Protein AF-A0A660M827-F1 (afdb_monomer)

Nearest PDB structures (foldseek):
  5yqq-assembly1_A  TM=4.396E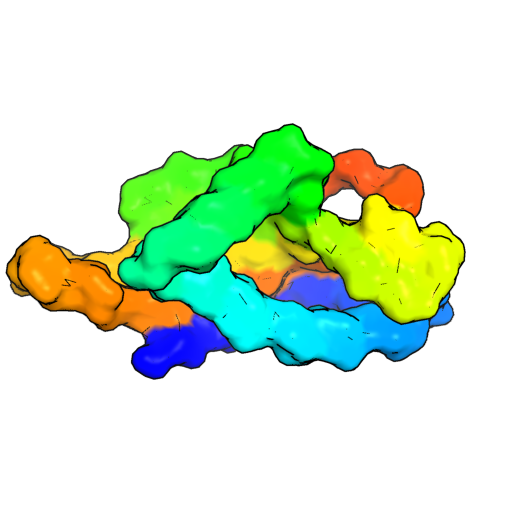-01  e=5.139E-01  Saccharomyces cerevisiae S288C
  5yqq-assembly1_B  TM=4.201E-01  e=5.139E-01  Saccharomyces cerevisiae S288C
  3f9v-assembly1_A  TM=2.363E-01  e=6.261E-01  Saccharolobus solfataricus

Radius of gyration: 15.29 Å; Cα contacts (8 Å, |Δi|>4): 207; chains: 1; bounding box: 41×27×41 Å

Mean predicted aligned error: 7.61 Å

Foldseek 3Di:
DEAEAEDPCAVVQQVVVCVVAVCSVVQVVVCVVVCCCQPVQVPDPVSPVVNVVCVVVVQKDFPDDDPFKTKMKGQGQGPPPVQGSFKIWIKMWGFDDDPPDDPVCSSVGHIYIYGQHMDGPPVPDDPDPVSVVVVVVVSVVD

pLDDT: mean 79.78, std 12.53, range [45.81, 93.62]

Sequence (142 aa):
MMIYKQATEFSSDLQTLAQRIPTLPADIERVKPRLVRIFAEPSEAAVADFRQQLFACGKAAIIQQTAQCTVVQLCLDTDTAAYRRAVWLVFAVVRALPRDTPPSRAARAASTIILIEVYATPDKAHGDERRIKRIMNKLEEA

Structure (mmCIF, N/CA/C/O backbone):
data_AF-A0A660M827-F1
#
_entry.id   AF-A0A660M827-F1
#
loop_
_atom_site.group_PDB
_atom_site.id
_atom_site.type_symbol
_atom_site.label_a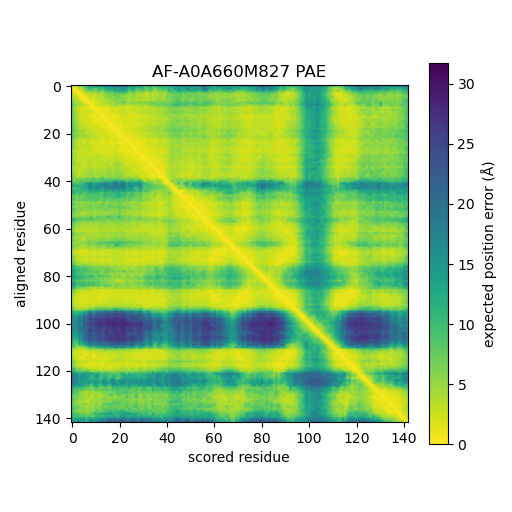tom_id
_atom_site.label_alt_id
_atom_site.label_comp_id
_atom_site.label_asym_id
_atom_site.label_entity_id
_atom_site.label_seq_id
_atom_site.pdbx_PDB_ins_code
_atom_site.Cartn_x
_atom_site.Cartn_y
_atom_site.Cartn_z
_atom_site.occupancy
_atom_site.B_iso_or_equiv
_atom_site.auth_seq_id
_atom_site.auth_comp_id
_atom_site.auth_asym_id
_atom_site.auth_atom_id
_atom_site.pdbx_PDB_model_num
ATOM 1 N N . MET A 1 1 ? -10.251 15.598 9.273 1.00 55.78 1 MET A N 1
ATOM 2 C CA . MET A 1 1 ? -8.921 15.996 8.764 1.00 55.78 1 MET A CA 1
ATOM 3 C C . MET A 1 1 ? -8.032 14.772 8.819 1.00 55.78 1 MET A C 1
ATOM 5 O O . MET A 1 1 ? -7.889 14.211 9.898 1.00 55.78 1 MET A O 1
ATOM 9 N N . MET A 1 2 ? -7.528 14.320 7.672 1.00 69.44 2 MET A N 1
ATOM 10 C CA . MET A 1 2 ? -6.649 13.153 7.600 1.00 69.44 2 MET A CA 1
ATOM 11 C C . MET A 1 2 ? -5.217 13.554 7.954 1.00 69.44 2 MET A C 1
ATOM 13 O O . MET A 1 2 ? -4.721 14.548 7.427 1.00 69.44 2 MET A O 1
ATOM 17 N N . ILE A 1 3 ? -4.545 12.775 8.800 1.00 77.12 3 ILE A N 1
ATOM 18 C CA . ILE A 1 3 ? -3.137 12.998 9.150 1.00 77.12 3 ILE A CA 1
ATOM 19 C C . ILE A 1 3 ? -2.288 11.919 8.475 1.00 77.12 3 ILE A C 1
ATOM 21 O O . ILE A 1 3 ? -2.559 10.728 8.632 1.00 77.12 3 ILE A O 1
ATOM 25 N N . TYR A 1 4 ? -1.253 12.338 7.744 1.00 81.50 4 TYR A N 1
ATOM 26 C CA . TYR A 1 4 ? -0.205 11.438 7.268 1.00 81.50 4 TYR A CA 1
ATOM 27 C C . TYR A 1 4 ? 0.981 11.494 8.213 1.00 81.50 4 TYR A C 1
ATOM 29 O O . TYR A 1 4 ? 1.501 12.570 8.506 1.00 81.50 4 TYR A O 1
ATOM 37 N N . LYS A 1 5 ? 1.431 10.326 8.651 1.00 86.31 5 LYS A N 1
ATOM 38 C CA . LYS A 1 5 ? 2.709 10.150 9.336 1.00 86.31 5 LYS A CA 1
ATOM 39 C C . LYS A 1 5 ? 3.583 9.213 8.514 1.00 86.31 5 LYS A C 1
ATOM 41 O O . LYS A 1 5 ? 3.086 8.441 7.695 1.00 86.31 5 LYS A O 1
ATOM 46 N N . GLN A 1 6 ? 4.884 9.284 8.734 1.00 86.81 6 GLN A N 1
ATOM 47 C CA . GLN A 1 6 ? 5.856 8.383 8.128 1.00 86.81 6 GLN A CA 1
ATOM 48 C C . GLN A 1 6 ? 6.634 7.715 9.257 1.00 86.81 6 GLN A C 1
ATOM 50 O O . GLN A 1 6 ? 6.983 8.373 10.239 1.00 86.81 6 GLN A O 1
ATOM 55 N N . ALA A 1 7 ? 6.859 6.409 9.148 1.00 85.75 7 ALA A N 1
ATOM 56 C CA . ALA A 1 7 ? 7.805 5.715 10.005 1.00 85.75 7 ALA A CA 1
ATOM 57 C C . ALA A 1 7 ? 9.210 6.279 9.764 1.00 85.75 7 ALA A C 1
ATOM 59 O O . ALA A 1 7 ? 9.524 6.706 8.654 1.00 85.75 7 ALA A O 1
ATOM 60 N N . THR A 1 8 ? 10.054 6.271 10.795 1.00 82.12 8 THR A N 1
ATOM 61 C CA . THR A 1 8 ? 11.401 6.859 10.748 1.00 82.12 8 THR A CA 1
ATOM 62 C C . THR A 1 8 ? 12.203 6.365 9.548 1.00 82.12 8 THR A C 1
ATOM 64 O O . THR A 1 8 ? 12.879 7.137 8.875 1.00 82.12 8 THR A O 1
ATOM 67 N N . GLU A 1 9 ? 12.102 5.075 9.259 1.00 85.00 9 GLU A N 1
ATOM 68 C CA . GLU A 1 9 ? 12.873 4.440 8.206 1.00 85.00 9 GLU A CA 1
ATOM 69 C C . GLU A 1 9 ? 12.237 4.556 6.806 1.00 85.00 9 GLU A C 1
ATOM 71 O O . GLU A 1 9 ? 12.924 4.331 5.813 1.00 85.00 9 GLU A O 1
ATOM 76 N N . PHE A 1 10 ? 10.966 4.969 6.700 1.00 89.56 10 PHE A N 1
ATOM 77 C CA . PHE A 1 10 ? 10.259 5.089 5.418 1.00 89.56 10 PHE A CA 1
ATOM 78 C C . PHE A 1 10 ? 10.968 6.049 4.454 1.00 89.56 10 PHE A C 1
ATOM 80 O O . PHE A 1 10 ? 11.101 5.763 3.266 1.00 89.56 10 PHE A O 1
ATOM 87 N N . SER A 1 11 ? 11.453 7.181 4.969 1.00 88.31 11 SER A N 1
ATOM 88 C CA . SER A 1 11 ? 12.176 8.169 4.163 1.00 88.31 11 SER A CA 1
ATOM 89 C C . SER A 1 11 ? 13.477 7.606 3.596 1.00 88.31 11 SER A C 1
ATOM 91 O O . SER A 1 11 ? 13.829 7.920 2.462 1.00 88.31 11 SER A O 1
ATOM 93 N N . SER A 1 12 ? 14.166 6.750 4.360 1.00 88.81 12 SER A N 1
ATOM 94 C CA . SER A 1 12 ? 15.383 6.077 3.899 1.00 88.81 12 SER A CA 1
ATOM 95 C C . SER A 1 12 ? 15.062 5.089 2.782 1.00 88.81 12 SER A C 1
ATOM 97 O O . SER A 1 12 ? 15.724 5.112 1.747 1.00 88.81 12 SER A O 1
ATOM 99 N N . ASP A 1 13 ? 14.024 4.268 2.957 1.00 90.25 13 ASP A N 1
ATOM 100 C CA . ASP A 1 13 ? 13.597 3.301 1.941 1.00 90.25 13 ASP A CA 1
ATOM 101 C C . ASP A 1 13 ? 13.226 4.011 0.626 1.00 90.25 13 ASP A C 1
ATOM 103 O O . ASP A 1 13 ? 13.677 3.631 -0.459 1.00 90.25 13 ASP A O 1
ATOM 107 N N . LEU A 1 14 ? 12.456 5.102 0.729 1.00 91.94 14 LEU A N 1
ATOM 108 C CA . LEU A 1 14 ? 12.071 5.925 -0.413 1.00 91.94 14 LEU A CA 1
ATOM 109 C C . LEU A 1 14 ? 13.289 6.547 -1.100 1.00 91.94 14 LEU A C 1
ATOM 111 O O . LEU A 1 14 ? 13.368 6.524 -2.326 1.00 91.94 14 LEU A O 1
ATOM 115 N N . GLN A 1 15 ? 14.244 7.081 -0.336 1.00 91.38 15 GLN A N 1
ATOM 116 C CA . GLN A 1 15 ? 15.452 7.683 -0.895 1.00 91.38 15 GLN A CA 1
ATOM 117 C C . GLN A 1 15 ? 16.303 6.650 -1.642 1.00 91.38 15 GLN A C 1
ATOM 119 O O . GLN A 1 15 ? 16.766 6.933 -2.747 1.00 91.38 15 GLN A O 1
ATOM 124 N N . THR A 1 16 ? 16.477 5.451 -1.082 1.00 91.25 16 THR A N 1
ATOM 125 C CA . THR A 1 16 ? 17.212 4.361 -1.737 1.00 91.25 16 THR A CA 1
ATOM 126 C C . THR A 1 16 ? 16.525 3.923 -3.028 1.00 91.25 16 THR A C 1
ATOM 128 O O . THR A 1 16 ? 17.180 3.803 -4.063 1.00 91.25 16 THR A O 1
ATOM 131 N N . LEU A 1 17 ? 15.204 3.730 -3.015 1.00 90.12 17 LEU A N 1
ATOM 132 C CA . LEU A 1 17 ? 14.476 3.330 -4.221 1.00 90.12 17 LEU A CA 1
ATOM 133 C C . LEU A 1 17 ? 14.398 4.439 -5.267 1.00 90.12 17 LEU A C 1
ATOM 135 O O . LEU A 1 17 ? 14.450 4.138 -6.457 1.00 90.12 17 LEU A O 1
ATOM 139 N N . ALA A 1 18 ? 14.332 5.706 -4.859 1.00 91.50 18 ALA A N 1
ATOM 140 C CA . ALA A 1 18 ? 14.297 6.841 -5.778 1.00 91.50 18 ALA A CA 1
ATOM 141 C C . ALA A 1 18 ? 15.563 6.945 -6.647 1.00 91.50 18 ALA A C 1
ATOM 143 O O . ALA A 1 18 ? 15.494 7.469 -7.755 1.00 91.50 18 ALA A O 1
ATOM 144 N N . GLN A 1 19 ? 16.697 6.387 -6.203 1.00 90.19 19 GLN A N 1
ATOM 145 C CA . GLN A 1 19 ? 17.905 6.285 -7.034 1.00 90.19 19 GLN A CA 1
ATOM 146 C C . GLN A 1 19 ? 17.696 5.393 -8.267 1.00 90.19 19 GLN A C 1
ATOM 148 O O . GLN A 1 19 ? 18.318 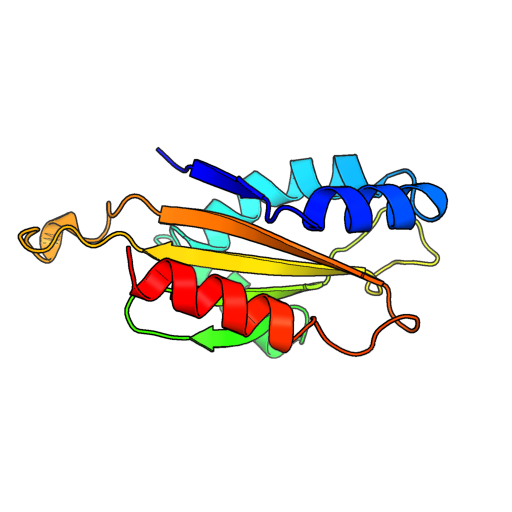5.613 -9.302 1.00 90.19 19 GLN A O 1
ATOM 153 N N . ARG A 1 20 ? 16.818 4.387 -8.164 1.00 88.25 20 ARG A N 1
ATOM 154 C CA . ARG A 1 20 ? 16.494 3.438 -9.243 1.00 88.25 20 ARG A CA 1
ATOM 155 C C . ARG A 1 20 ? 15.177 3.771 -9.943 1.00 88.25 20 ARG A C 1
ATOM 157 O O . ARG A 1 20 ? 14.997 3.419 -11.105 1.00 88.25 20 ARG A O 1
ATOM 164 N N . ILE A 1 21 ? 14.272 4.451 -9.241 1.00 89.31 21 ILE A N 1
ATOM 165 C CA . ILE A 1 21 ? 12.928 4.822 -9.692 1.00 89.31 21 ILE A CA 1
ATOM 166 C C . ILE A 1 21 ? 12.707 6.314 -9.394 1.00 89.31 21 ILE A C 1
ATOM 168 O O . ILE A 1 21 ? 12.042 6.655 -8.414 1.00 89.31 21 ILE A O 1
ATOM 172 N N . PRO A 1 22 ? 13.244 7.234 -10.216 1.00 88.25 22 PRO A N 1
ATOM 173 C CA . PRO A 1 22 ? 13.204 8.669 -9.915 1.00 88.25 22 PRO A CA 1
ATOM 174 C C . PRO A 1 22 ? 11.791 9.253 -9.766 1.00 88.25 22 PRO A C 1
ATOM 176 O O . PRO A 1 22 ? 11.610 10.259 -9.085 1.00 88.25 22 PRO A O 1
ATOM 179 N N . THR A 1 23 ? 10.775 8.623 -10.368 1.00 87.94 23 THR A N 1
ATOM 180 C CA . THR A 1 23 ? 9.372 9.060 -10.264 1.00 87.94 23 THR A CA 1
ATOM 181 C C . THR A 1 23 ? 8.701 8.656 -8.954 1.00 87.94 23 THR A C 1
ATOM 183 O O . THR A 1 23 ? 7.674 9.234 -8.600 1.00 87.94 23 THR A O 1
ATOM 186 N N . LEU A 1 24 ? 9.271 7.706 -8.204 1.00 89.81 24 LEU A N 1
ATOM 187 C CA . LEU A 1 24 ? 8.610 7.076 -7.063 1.00 89.81 24 LEU A CA 1
ATOM 188 C C . LEU A 1 24 ? 8.149 8.066 -5.976 1.00 89.81 24 LEU A C 1
ATOM 190 O O . LEU A 1 24 ? 7.019 7.921 -5.506 1.00 89.81 24 LEU A O 1
ATOM 194 N N . PRO A 1 25 ? 8.932 9.093 -5.582 1.00 91.25 25 PRO A N 1
ATOM 195 C CA . PRO A 1 25 ? 8.447 10.085 -4.625 1.00 91.25 25 PRO A CA 1
ATOM 196 C C . PRO A 1 25 ? 7.174 10.793 -5.106 1.00 91.25 25 PRO A C 1
ATOM 198 O O . PRO A 1 25 ? 6.206 10.902 -4.354 1.00 91.25 25 PRO A O 1
ATOM 201 N N . ALA A 1 26 ? 7.131 11.207 -6.376 1.00 89.25 26 ALA A N 1
ATOM 202 C CA . ALA A 1 26 ? 5.952 11.838 -6.964 1.00 89.25 26 ALA A CA 1
ATOM 203 C C . ALA A 1 26 ? 4.779 10.850 -7.096 1.00 89.25 26 ALA A C 1
ATOM 205 O O . ALA A 1 26 ? 3.630 11.221 -6.858 1.00 89.25 26 ALA A O 1
ATOM 206 N N . ASP A 1 27 ? 5.053 9.586 -7.427 1.00 88.56 27 ASP A N 1
ATOM 207 C CA . ASP A 1 27 ? 4.053 8.514 -7.492 1.00 88.56 27 ASP A CA 1
ATOM 208 C C . ASP A 1 27 ? 3.361 8.320 -6.134 1.00 88.56 27 ASP A C 1
ATOM 210 O O . ASP A 1 27 ? 2.131 8.271 -6.060 1.00 88.56 27 ASP A O 1
ATOM 214 N N . ILE A 1 28 ? 4.130 8.301 -5.041 1.00 89.81 28 ILE A N 1
ATOM 215 C CA . ILE A 1 28 ? 3.598 8.170 -3.679 1.00 89.81 28 ILE A CA 1
ATOM 216 C C . ILE A 1 28 ? 2.743 9.381 -3.298 1.00 89.81 28 ILE A C 1
ATOM 218 O O . ILE A 1 28 ? 1.634 9.199 -2.788 1.00 89.81 28 ILE A O 1
ATOM 222 N N . GLU A 1 29 ? 3.200 10.606 -3.576 1.00 89.62 29 GLU A N 1
ATOM 223 C CA . GLU A 1 29 ? 2.403 11.814 -3.316 1.00 89.62 29 GLU A CA 1
ATOM 224 C C . GLU A 1 29 ? 1.077 11.807 -4.093 1.00 89.62 29 GLU A C 1
ATOM 226 O O . GLU A 1 29 ? 0.032 12.154 -3.537 1.00 89.62 29 GLU A O 1
ATOM 231 N N . ARG A 1 30 ? 1.075 11.327 -5.345 1.00 88.12 30 ARG A N 1
ATOM 232 C CA . ARG A 1 30 ? -0.150 11.164 -6.152 1.00 88.12 30 ARG A CA 1
ATOM 233 C C . ARG A 1 30 ? -1.094 10.097 -5.590 1.00 88.12 30 ARG A C 1
ATOM 235 O O . ARG A 1 30 ? -2.314 10.214 -5.736 1.00 88.12 30 ARG A O 1
ATOM 242 N N . VAL A 1 31 ? -0.559 9.057 -4.951 1.00 88.31 31 VAL A N 1
ATOM 243 C CA . VAL A 1 31 ? -1.340 7.940 -4.398 1.00 88.31 31 VAL A CA 1
ATOM 244 C C . VAL A 1 31 ? -1.961 8.275 -3.042 1.00 88.31 31 VAL A C 1
ATOM 246 O O . VAL A 1 31 ? -3.073 7.818 -2.780 1.00 88.31 31 VAL A O 1
ATOM 249 N N . LYS A 1 32 ? -1.330 9.117 -2.213 1.00 87.88 32 LYS A N 1
ATOM 250 C CA . LYS A 1 32 ? -1.857 9.546 -0.902 1.00 87.88 32 LYS A CA 1
ATOM 251 C C . LYS A 1 32 ? -3.367 9.854 -0.895 1.00 87.88 32 LYS A C 1
ATOM 253 O O . LYS A 1 32 ? -4.095 9.139 -0.203 1.00 87.88 32 LYS A O 1
ATOM 258 N N . PRO A 1 33 ? -3.899 10.814 -1.685 1.00 85.12 33 PRO A N 1
ATOM 259 C CA . PRO A 1 33 ? -5.332 11.131 -1.657 1.00 85.12 33 PRO A CA 1
ATOM 260 C C . PRO A 1 33 ? -6.225 9.928 -2.003 1.00 85.12 33 PRO A C 1
ATOM 262 O O . PRO A 1 33 ? -7.336 9.812 -1.486 1.00 85.12 33 PRO A O 1
ATOM 265 N N . ARG A 1 34 ? -5.735 8.990 -2.825 1.00 85.94 34 ARG A N 1
ATOM 266 C CA . ARG A 1 34 ? -6.447 7.744 -3.140 1.00 85.94 34 ARG A CA 1
ATOM 267 C C . ARG A 1 34 ? -6.456 6.780 -1.958 1.00 85.94 34 ARG A C 1
ATOM 269 O O . ARG A 1 34 ? -7.486 6.160 -1.721 1.00 85.94 34 ARG A O 1
ATOM 276 N N . LEU A 1 35 ? -5.363 6.678 -1.194 1.00 87.06 35 LEU A N 1
ATOM 277 C CA . LEU A 1 35 ? -5.313 5.824 0.000 1.00 87.06 35 LEU A CA 1
ATOM 278 C C . LEU A 1 35 ? -6.383 6.216 1.019 1.00 87.06 35 LEU A C 1
ATOM 280 O O . LEU A 1 35 ? -7.030 5.346 1.595 1.00 87.06 35 LEU A O 1
ATOM 284 N N . VAL A 1 36 ? -6.600 7.519 1.201 1.00 81.88 36 VAL A N 1
ATOM 285 C CA . VAL A 1 36 ? -7.639 8.036 2.104 1.00 81.88 36 VAL A CA 1
ATOM 286 C C . VAL A 1 36 ? -9.011 7.606 1.634 1.00 81.88 36 VAL A C 1
ATOM 288 O O . VAL A 1 36 ? -9.736 6.954 2.381 1.00 81.88 36 VAL A O 1
ATOM 291 N N . ARG A 1 37 ? -9.338 7.891 0.372 1.00 82.06 37 ARG A N 1
ATOM 292 C CA . ARG A 1 37 ? -10.647 7.551 -0.185 1.00 82.06 37 ARG A CA 1
ATOM 293 C C . ARG A 1 37 ? -10.912 6.046 -0.144 1.00 82.06 37 ARG A C 1
ATOM 295 O O . ARG A 1 37 ? -11.994 5.626 0.232 1.00 82.06 37 ARG A O 1
ATOM 302 N N . ILE A 1 38 ? -9.920 5.231 -0.503 1.00 83.62 38 ILE A N 1
ATOM 303 C CA . ILE A 1 38 ? -10.090 3.779 -0.629 1.00 83.62 38 ILE A CA 1
ATOM 304 C C . ILE A 1 38 ? -10.102 3.092 0.739 1.00 83.62 38 ILE A C 1
ATOM 306 O O . ILE A 1 38 ? -10.927 2.212 0.968 1.00 83.62 38 ILE A O 1
ATOM 310 N N . PHE A 1 39 ? -9.188 3.445 1.646 1.00 81.00 39 PHE A N 1
ATOM 311 C CA . PHE A 1 39 ? -8.954 2.657 2.861 1.00 81.00 39 PHE A CA 1
ATOM 312 C C . PHE A 1 39 ? -9.412 3.335 4.157 1.00 81.00 39 PHE A C 1
ATOM 314 O O . PHE A 1 39 ? -9.708 2.621 5.117 1.00 81.00 39 PHE A O 1
ATOM 321 N N . ALA A 1 40 ? -9.490 4.668 4.200 1.00 74.94 40 ALA A N 1
ATOM 322 C CA . ALA A 1 40 ? -9.917 5.410 5.388 1.00 74.94 40 ALA A CA 1
ATOM 323 C C . ALA A 1 40 ? -11.401 5.814 5.338 1.00 74.94 40 ALA A C 1
ATOM 325 O O . ALA A 1 40 ? -12.090 5.703 6.348 1.00 74.94 40 ALA A O 1
ATOM 326 N N . GLU A 1 41 ? -11.909 6.210 4.168 1.00 73.94 41 GLU A N 1
ATOM 327 C CA . GLU A 1 41 ? -13.284 6.702 3.986 1.00 73.94 41 GLU A CA 1
ATOM 328 C C . GLU A 1 41 ? -14.045 5.956 2.866 1.00 73.94 41 GLU A C 1
ATOM 330 O O . GLU A 1 41 ? -14.496 6.580 1.903 1.00 73.94 41 GLU A O 1
ATOM 335 N N . PRO A 1 42 ? -14.232 4.623 2.953 1.00 63.53 42 PRO A N 1
ATOM 336 C CA . PRO A 1 42 ? -14.953 3.866 1.931 1.00 63.53 42 PRO A CA 1
ATOM 337 C C . PRO A 1 42 ? -16.475 4.043 2.093 1.00 63.53 42 PRO A C 1
ATOM 339 O O . PRO A 1 42 ? -17.174 3.117 2.496 1.00 63.53 42 PRO A O 1
ATOM 342 N N . SER A 1 43 ? -16.995 5.249 1.859 1.00 64.12 43 SER A N 1
ATOM 343 C CA . SER A 1 43 ? -18.427 5.570 2.000 1.00 64.12 43 SER A C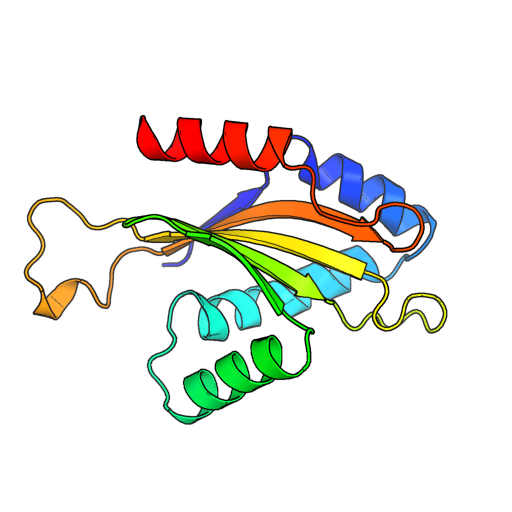A 1
ATOM 344 C C . SER A 1 43 ? -19.226 5.364 0.708 1.00 64.12 43 SER A C 1
ATOM 346 O O . SER A 1 43 ? -20.438 5.169 0.755 1.00 64.12 43 SER A O 1
ATOM 348 N N . GLU A 1 44 ? -18.557 5.378 -0.444 1.00 72.69 44 GLU A N 1
ATOM 349 C CA . GLU A 1 44 ? -19.172 5.194 -1.759 1.00 72.69 44 GLU A CA 1
ATOM 350 C C . GLU A 1 44 ? -19.105 3.722 -2.196 1.00 72.69 44 GLU A C 1
ATOM 352 O O . GLU A 1 44 ? -18.034 3.112 -2.175 1.00 72.69 44 GLU A O 1
ATOM 357 N N . ALA A 1 45 ? -20.225 3.159 -2.664 1.00 72.75 45 ALA A N 1
ATOM 358 C CA . ALA A 1 45 ? -20.300 1.762 -3.114 1.00 72.75 45 ALA A CA 1
ATOM 359 C C . ALA A 1 45 ? -19.256 1.431 -4.199 1.00 72.75 45 ALA A C 1
ATOM 361 O O . ALA A 1 45 ? -18.535 0.445 -4.084 1.00 72.75 45 ALA A O 1
ATOM 362 N N . ALA A 1 46 ? -19.068 2.324 -5.178 1.00 70.56 46 ALA A N 1
ATOM 363 C CA . ALA A 1 46 ? -18.057 2.157 -6.225 1.00 70.56 46 ALA A CA 1
ATOM 364 C C . ALA A 1 46 ? -16.616 2.089 -5.675 1.00 70.56 46 ALA A C 1
ATOM 366 O O . ALA A 1 46 ? -15.761 1.396 -6.226 1.00 70.56 46 ALA A O 1
ATOM 367 N N . VAL A 1 47 ? -16.333 2.790 -4.571 1.00 77.62 47 VAL A N 1
ATOM 368 C CA . VAL A 1 47 ? -15.027 2.742 -3.897 1.00 77.62 47 VAL A CA 1
ATOM 369 C C . VAL A 1 47 ? -14.860 1.423 -3.141 1.00 77.62 47 VAL A C 1
ATOM 371 O O . VAL A 1 47 ? -13.763 0.861 -3.136 1.00 77.62 47 VAL A O 1
ATOM 374 N N . ALA A 1 48 ? -15.933 0.901 -2.542 1.00 78.06 48 ALA A N 1
ATOM 375 C CA . ALA A 1 48 ? -15.926 -0.411 -1.903 1.00 78.06 48 ALA A CA 1
ATOM 376 C C . ALA A 1 48 ? -15.685 -1.542 -2.919 1.00 78.06 48 ALA A C 1
ATOM 378 O O . ALA A 1 48 ? -14.837 -2.401 -2.665 1.00 78.06 48 ALA A O 1
ATOM 379 N N . ASP A 1 49 ? -16.334 -1.495 -4.085 1.00 83.44 49 ASP A N 1
ATOM 380 C CA . ASP A 1 49 ? -16.143 -2.470 -5.167 1.00 83.44 49 ASP A CA 1
ATOM 381 C C . ASP A 1 49 ? -14.712 -2.423 -5.715 1.00 83.44 49 ASP A C 1
ATOM 383 O O . ASP A 1 49 ? -14.040 -3.450 -5.828 1.00 83.44 49 ASP A O 1
ATOM 387 N N . PHE A 1 50 ? -14.189 -1.221 -5.981 1.00 82.44 50 PHE A N 1
ATOM 388 C CA . PHE A 1 50 ? -12.803 -1.051 -6.418 1.00 82.44 50 PHE A CA 1
ATOM 389 C C . PHE A 1 50 ? -11.808 -1.578 -5.377 1.00 82.44 50 PHE A C 1
ATOM 391 O O . PHE A 1 50 ? -10.849 -2.276 -5.712 1.00 82.44 50 PHE A O 1
ATOM 398 N N . ARG A 1 51 ? -12.049 -1.293 -4.093 1.00 83.62 51 ARG A N 1
ATOM 399 C CA . ARG A 1 51 ? -11.241 -1.828 -2.995 1.00 83.62 51 ARG A CA 1
ATOM 400 C C . ARG A 1 51 ? -11.250 -3.356 -3.000 1.00 83.62 51 ARG A C 1
ATOM 402 O O . ARG A 1 51 ? -10.184 -3.952 -2.877 1.00 83.62 51 ARG A O 1
ATOM 409 N N . GLN A 1 52 ? -12.411 -3.990 -3.156 1.00 84.69 52 GLN A N 1
ATOM 410 C CA . GLN A 1 52 ? -12.506 -5.449 -3.252 1.00 84.69 52 GLN A CA 1
ATOM 411 C C . GLN A 1 52 ? -11.726 -5.990 -4.453 1.00 84.69 52 GLN A C 1
ATOM 413 O O . GLN A 1 52 ? -10.983 -6.959 -4.305 1.00 84.69 52 GLN A O 1
ATOM 418 N N . GLN A 1 53 ? -11.815 -5.333 -5.611 1.00 86.56 53 GLN A N 1
ATOM 419 C CA . GLN A 1 53 ? -11.053 -5.718 -6.800 1.00 86.56 53 GLN A CA 1
ATOM 420 C C . GLN A 1 53 ? -9.542 -5.646 -6.570 1.00 86.56 53 GLN A C 1
ATOM 422 O O . GLN A 1 53 ? -8.831 -6.558 -6.991 1.00 86.56 53 GLN A O 1
ATOM 427 N N . LEU A 1 54 ? -9.036 -4.620 -5.872 1.00 88.25 54 LEU A N 1
ATOM 428 C CA . LEU A 1 54 ? -7.610 -4.518 -5.532 1.00 88.25 54 LEU A CA 1
ATOM 429 C C . LEU A 1 54 ? -7.119 -5.744 -4.754 1.00 88.25 54 LEU A C 1
ATOM 431 O O . LEU A 1 54 ? -6.048 -6.266 -5.063 1.00 88.25 54 LEU A O 1
ATOM 435 N N . PHE A 1 55 ? -7.905 -6.222 -3.787 1.00 86.69 55 PHE A N 1
ATOM 436 C CA . PHE A 1 55 ? -7.583 -7.439 -3.041 1.00 86.69 55 PHE A CA 1
ATOM 437 C C . PHE A 1 55 ? -7.715 -8.697 -3.909 1.00 86.69 55 PHE A C 1
ATOM 439 O O . PHE A 1 55 ? -6.810 -9.526 -3.920 1.00 86.69 55 PHE A O 1
ATOM 446 N N . ALA A 1 56 ? -8.790 -8.816 -4.693 1.00 87.38 56 ALA A N 1
ATOM 447 C CA . ALA A 1 56 ? -9.043 -9.984 -5.539 1.00 87.38 56 ALA A CA 1
ATOM 448 C C . ALA A 1 56 ? -7.977 -10.182 -6.633 1.00 87.38 56 ALA A C 1
ATOM 450 O O . ALA A 1 56 ? -7.615 -11.312 -6.945 1.00 87.38 56 ALA A O 1
ATOM 451 N N . CYS A 1 57 ? -7.444 -9.095 -7.200 1.00 86.75 57 CYS A N 1
ATOM 452 C CA . CYS A 1 57 ? -6.391 -9.155 -8.220 1.00 86.75 57 CYS A CA 1
ATOM 453 C C . CYS A 1 57 ? -4.962 -9.173 -7.646 1.00 86.75 57 CYS A C 1
ATOM 455 O O . CYS A 1 57 ? -3.996 -9.064 -8.406 1.00 86.75 57 CYS A O 1
ATOM 457 N N . GLY A 1 58 ? -4.814 -9.268 -6.318 1.00 83.56 58 GLY A N 1
ATOM 458 C CA . GLY A 1 58 ? -3.518 -9.307 -5.639 1.00 83.56 58 GLY A CA 1
ATOM 459 C C . GLY A 1 58 ? -2.738 -7.990 -5.676 1.00 83.56 58 GLY A C 1
ATOM 460 O O . GLY A 1 58 ? -1.556 -7.974 -5.349 1.00 83.56 58 GLY A O 1
ATOM 461 N N . LYS A 1 59 ? -3.367 -6.873 -6.068 1.00 88.88 59 LYS A N 1
ATOM 462 C CA . LYS A 1 59 ? -2.748 -5.538 -6.007 1.00 88.88 59 LYS A CA 1
ATOM 463 C C . LYS A 1 59 ? -2.725 -4.972 -4.592 1.00 88.88 59 LYS A C 1
ATOM 465 O O . LYS A 1 59 ? -1.961 -4.051 -4.335 1.00 88.88 59 LYS A O 1
ATOM 470 N N . ALA A 1 60 ? -3.535 -5.497 -3.682 1.00 90.44 60 ALA A N 1
ATOM 471 C CA . ALA A 1 60 ? -3.473 -5.172 -2.269 1.00 90.44 60 ALA A CA 1
ATOM 472 C C . ALA A 1 60 ? -3.593 -6.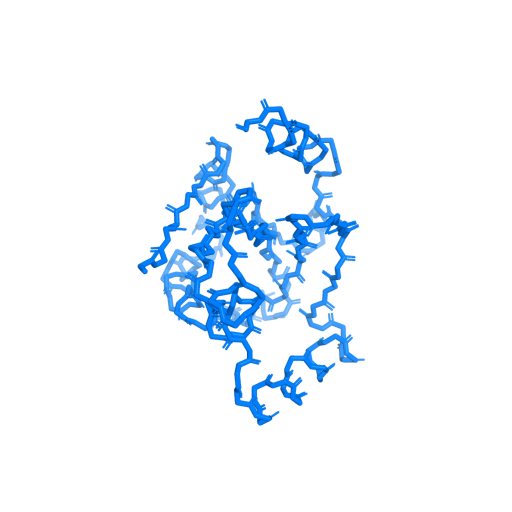437 -1.420 1.00 90.44 60 ALA A C 1
ATOM 474 O O . ALA A 1 60 ? -4.250 -7.396 -1.818 1.00 90.44 60 ALA A O 1
ATOM 475 N N . ALA A 1 61 ? -3.004 -6.421 -0.229 1.00 89.94 61 ALA A N 1
ATOM 476 C CA . ALA A 1 61 ? -3.239 -7.443 0.783 1.00 89.94 61 ALA A CA 1
ATOM 477 C C . ALA A 1 61 ? -3.246 -6.820 2.177 1.00 89.94 61 ALA A C 1
ATOM 479 O O . ALA A 1 61 ? -2.515 -5.866 2.449 1.00 89.94 61 ALA A O 1
ATOM 480 N N . ILE A 1 62 ? -4.081 -7.360 3.061 1.00 89.62 62 ILE A N 1
ATOM 481 C CA . ILE A 1 62 ? -4.050 -7.016 4.481 1.00 89.62 62 ILE A CA 1
ATOM 482 C C . ILE A 1 62 ? -2.956 -7.870 5.112 1.00 89.62 62 ILE A C 1
ATOM 484 O O . ILE A 1 62 ? -3.040 -9.093 5.077 1.00 89.62 62 ILE A O 1
ATOM 488 N N . ILE A 1 63 ? -1.930 -7.221 5.659 1.00 88.88 63 ILE A N 1
ATOM 489 C CA . ILE A 1 63 ? -0.843 -7.912 6.363 1.00 88.88 63 ILE A CA 1
ATOM 490 C C . ILE A 1 63 ? -1.263 -8.190 7.805 1.00 88.88 63 ILE A C 1
ATOM 492 O O . ILE A 1 63 ? -1.020 -9.267 8.337 1.00 88.88 63 ILE A O 1
ATOM 496 N N . GLN A 1 64 ? -1.914 -7.214 8.439 1.00 86.38 64 GLN A N 1
ATOM 497 C CA . GLN A 1 64 ? -2.366 -7.323 9.819 1.00 86.38 64 GLN A CA 1
ATOM 498 C C . GLN A 1 64 ? -3.597 -6.449 10.039 1.00 86.38 64 GLN A C 1
ATOM 500 O O . GLN A 1 64 ? -3.701 -5.354 9.487 1.00 86.38 64 GLN A O 1
ATOM 505 N N . GLN A 1 65 ? -4.530 -6.913 10.865 1.00 86.12 65 GLN A N 1
ATOM 506 C CA . GLN A 1 65 ? -5.733 -6.165 11.207 1.00 86.12 65 GLN A CA 1
ATOM 507 C C . GLN A 1 65 ? -6.077 -6.350 12.681 1.00 86.12 65 GLN A C 1
ATOM 509 O O . GLN A 1 65 ? -6.097 -7.466 13.192 1.00 86.12 65 GLN A O 1
ATOM 514 N N . THR A 1 66 ? -6.364 -5.238 13.344 1.00 83.06 66 THR A N 1
ATOM 515 C CA . THR A 1 66 ? -6.842 -5.158 14.724 1.00 83.06 66 THR A CA 1
ATOM 516 C C . THR A 1 66 ? -8.113 -4.308 14.765 1.00 83.06 66 THR A C 1
ATOM 518 O O . THR A 1 66 ? -8.578 -3.810 13.736 1.00 83.06 66 THR A O 1
ATOM 521 N N . ALA A 1 67 ? -8.700 -4.131 15.951 1.00 76.69 67 ALA A N 1
ATOM 522 C CA . ALA A 1 67 ? -9.913 -3.327 16.116 1.00 76.69 67 ALA A CA 1
ATOM 523 C C . ALA A 1 67 ? -9.721 -1.851 15.713 1.00 76.69 67 ALA A C 1
ATOM 525 O O . ALA A 1 67 ? -10.663 -1.202 15.261 1.00 76.69 67 ALA A O 1
ATOM 526 N N . GLN A 1 68 ? -8.503 -1.326 15.865 1.00 77.06 68 GLN A N 1
ATOM 527 C CA . GLN A 1 68 ? -8.193 0.093 15.673 1.00 77.06 68 GLN A CA 1
ATOM 528 C C . GLN A 1 68 ? -7.222 0.347 14.521 1.00 77.06 68 GLN A C 1
ATOM 530 O O . GLN A 1 68 ? -7.058 1.492 14.111 1.00 77.06 68 GLN A O 1
ATOM 535 N N . CYS A 1 69 ? -6.584 -0.684 13.967 1.00 84.44 69 CYS A N 1
ATOM 536 C CA . CYS A 1 69 ? -5.578 -0.510 12.932 1.00 84.44 69 CYS A CA 1
ATOM 537 C C . CYS A 1 69 ? -5.685 -1.586 11.850 1.00 84.44 69 CYS A C 1
ATOM 539 O O . CYS A 1 69 ? -5.943 -2.756 12.121 1.00 84.44 69 CYS A O 1
ATOM 541 N N . THR A 1 70 ? -5.482 -1.201 10.595 1.00 89.12 70 THR A N 1
ATOM 542 C CA . THR A 1 70 ? -5.342 -2.140 9.477 1.00 89.12 70 THR A CA 1
ATOM 543 C C . THR A 1 70 ? -4.076 -1.812 8.708 1.00 89.12 70 THR A C 1
ATOM 545 O O . THR A 1 70 ? -3.947 -0.714 8.171 1.00 89.12 70 THR A O 1
ATOM 548 N N . VAL A 1 71 ? -3.154 -2.768 8.641 1.00 90.25 71 VAL A N 1
ATOM 549 C CA . VAL A 1 71 ? -1.921 -2.683 7.860 1.00 90.25 71 VAL A CA 1
ATOM 550 C C . VAL A 1 71 ? -2.157 -3.319 6.502 1.00 90.25 71 VAL A C 1
ATOM 552 O O . VAL A 1 71 ? -2.535 -4.488 6.400 1.00 90.25 71 VAL A O 1
ATOM 555 N N . VAL A 1 72 ? -1.924 -2.540 5.455 1.00 91.19 72 VAL A N 1
ATOM 556 C CA . VAL A 1 72 ? -2.148 -2.926 4.066 1.00 91.19 72 VAL A CA 1
ATOM 557 C C . VAL A 1 72 ? -0.837 -2.793 3.306 1.00 91.19 72 VAL A C 1
ATOM 559 O O . VAL A 1 72 ? -0.126 -1.800 3.456 1.00 91.19 72 VAL A O 1
ATOM 562 N N . GLN A 1 73 ? -0.541 -3.777 2.463 1.00 92.00 73 GLN A N 1
ATOM 563 C CA . GLN A 1 73 ? 0.398 -3.611 1.360 1.00 92.00 73 GLN A CA 1
ATOM 564 C C . GLN A 1 73 ? -0.365 -3.339 0.072 1.00 92.00 73 GLN A C 1
ATOM 566 O O . GLN A 1 73 ? -1.366 -4.000 -0.206 1.00 92.00 73 GLN A O 1
ATOM 571 N N . LEU A 1 74 ? 0.114 -2.378 -0.708 1.00 92.56 74 LEU A N 1
ATOM 572 C CA . LEU A 1 74 ? -0.457 -1.971 -1.983 1.00 92.56 74 LEU A CA 1
ATOM 573 C C . LEU A 1 74 ? 0.642 -1.926 -3.042 1.00 92.56 74 LEU A C 1
ATOM 575 O O . LEU A 1 74 ? 1.645 -1.235 -2.881 1.00 92.56 74 LEU A O 1
ATOM 579 N N . CYS A 1 75 ? 0.417 -2.627 -4.142 1.00 91.19 75 CYS A N 1
ATOM 580 C CA . CYS A 1 75 ? 1.237 -2.561 -5.334 1.00 91.19 75 CYS A CA 1
ATOM 581 C C . CYS A 1 75 ? 1.020 -1.210 -6.031 1.00 91.19 75 CYS A C 1
ATOM 583 O O . CYS A 1 75 ? -0.115 -0.838 -6.347 1.00 91.19 75 CYS A O 1
ATOM 585 N N . LEU A 1 76 ? 2.106 -0.476 -6.263 1.00 88.88 76 LEU A N 1
ATOM 586 C CA . LEU A 1 76 ? 2.099 0.791 -6.977 1.00 88.88 76 LEU A CA 1
ATOM 587 C C . LEU A 1 76 ? 2.349 0.553 -8.467 1.00 88.88 76 LEU A C 1
ATOM 589 O O . LEU A 1 76 ? 3.281 -0.147 -8.870 1.00 88.88 76 LEU A O 1
ATOM 593 N N . ASP A 1 77 ? 1.529 1.193 -9.293 1.00 82.25 77 ASP A N 1
ATOM 594 C CA . ASP A 1 77 ? 1.823 1.344 -10.710 1.00 82.25 77 ASP A CA 1
ATOM 595 C C . ASP A 1 77 ? 2.776 2.546 -10.849 1.00 82.25 77 ASP A C 1
ATOM 597 O O . ASP A 1 77 ? 2.369 3.689 -10.656 1.00 82.25 77 ASP A O 1
ATOM 601 N N . THR A 1 78 ? 4.058 2.279 -11.113 1.00 78.44 78 THR A N 1
ATOM 602 C CA . THR A 1 78 ? 5.071 3.318 -11.358 1.00 78.44 78 THR A CA 1
ATOM 603 C C . THR A 1 78 ? 5.169 3.646 -12.841 1.00 78.44 78 THR A C 1
ATOM 605 O O . THR A 1 78 ? 5.060 2.749 -13.685 1.00 78.44 78 THR A O 1
ATOM 608 N N . ASP A 1 79 ? 5.506 4.894 -13.163 1.00 75.88 79 ASP A N 1
ATOM 609 C CA . ASP A 1 79 ? 5.732 5.323 -14.553 1.00 75.88 79 ASP A CA 1
ATOM 610 C C . ASP A 1 79 ? 7.019 4.720 -15.155 1.00 75.88 79 ASP A C 1
ATOM 612 O O . ASP A 1 79 ? 7.184 4.647 -16.374 1.00 75.88 79 ASP A O 1
ATOM 616 N N . THR A 1 80 ? 7.917 4.202 -14.311 1.00 77.56 80 THR A N 1
ATOM 617 C CA . THR A 1 80 ? 9.121 3.489 -14.753 1.00 77.56 80 THR A CA 1
ATOM 618 C C . THR A 1 80 ? 8.772 2.060 -15.186 1.00 77.56 80 THR A C 1
ATOM 620 O O . THR A 1 80 ? 8.450 1.211 -14.356 1.00 77.56 80 THR A O 1
ATOM 623 N N . ALA A 1 81 ? 8.869 1.773 -16.489 1.00 77.12 81 ALA A N 1
ATOM 624 C CA . ALA A 1 81 ? 8.413 0.513 -17.090 1.00 77.12 81 ALA A CA 1
ATOM 625 C C . ALA A 1 81 ? 9.013 -0.753 -16.450 1.00 77.12 81 ALA A C 1
ATOM 627 O O . ALA A 1 81 ? 8.288 -1.721 -16.233 1.00 77.12 81 ALA A O 1
ATOM 628 N N . ALA A 1 82 ? 10.303 -0.727 -16.096 1.00 79.81 82 ALA A N 1
ATOM 629 C CA . ALA A 1 82 ? 11.000 -1.853 -15.465 1.00 79.81 82 ALA A CA 1
ATOM 630 C C . ALA A 1 82 ? 10.458 -2.211 -14.068 1.00 79.81 82 ALA A C 1
ATOM 632 O O . ALA A 1 82 ? 10.649 -3.331 -13.606 1.00 79.81 82 ALA A O 1
ATOM 633 N N . TYR A 1 83 ? 9.768 -1.273 -13.414 1.00 78.81 83 TYR A N 1
ATOM 634 C CA . TYR A 1 83 ? 9.223 -1.426 -12.065 1.00 78.81 83 TYR A CA 1
ATOM 635 C C . TYR A 1 83 ? 7.696 -1.427 -12.031 1.00 78.81 83 TYR A C 1
ATOM 637 O O . TYR A 1 83 ? 7.088 -1.414 -10.956 1.00 78.81 83 TYR A O 1
ATOM 645 N N . ARG A 1 84 ? 7.052 -1.489 -13.203 1.00 78.06 84 ARG A N 1
ATOM 646 C CA . ARG A 1 84 ? 5.599 -1.590 -13.301 1.00 78.06 84 ARG A CA 1
ATOM 647 C C . ARG A 1 84 ? 5.134 -2.836 -12.543 1.00 78.06 84 ARG A C 1
ATOM 649 O O . ARG A 1 84 ? 5.492 -3.951 -12.906 1.00 78.06 84 ARG A O 1
ATOM 656 N N . ARG A 1 85 ? 4.307 -2.631 -11.512 1.00 79.94 85 ARG A N 1
ATOM 657 C CA . ARG A 1 85 ? 3.804 -3.670 -10.591 1.00 79.94 85 ARG A CA 1
ATOM 658 C C . ARG A 1 85 ? 4.873 -4.361 -9.734 1.00 79.94 85 ARG A C 1
ATOM 660 O O . ARG A 1 85 ? 4.617 -5.433 -9.192 1.00 79.94 85 ARG A O 1
ATOM 667 N N . ALA A 1 86 ? 6.052 -3.761 -9.603 1.00 86.38 86 ALA A N 1
ATOM 668 C CA . ALA A 1 86 ? 7.137 -4.294 -8.787 1.00 86.38 86 ALA A CA 1
ATOM 669 C C . ALA A 1 86 ? 7.313 -3.532 -7.469 1.00 86.38 86 ALA A C 1
ATOM 671 O O . ALA A 1 86 ? 7.987 -4.028 -6.576 1.00 86.38 86 ALA A O 1
ATOM 672 N N . VAL A 1 87 ? 6.729 -2.338 -7.331 1.00 90.88 87 VAL A N 1
ATOM 673 C CA . VAL A 1 87 ? 6.849 -1.525 -6.116 1.00 90.88 87 VAL A CA 1
ATOM 674 C C . VAL A 1 87 ? 5.663 -1.755 -5.196 1.00 90.88 87 VAL A C 1
ATOM 676 O O . VAL A 1 87 ? 4.515 -1.739 -5.631 1.00 90.88 87 VAL A O 1
ATOM 679 N N . TRP A 1 88 ? 5.945 -1.917 -3.911 1.00 92.75 88 TRP A N 1
ATOM 680 C CA . TRP A 1 88 ? 4.965 -2.151 -2.866 1.00 92.75 88 TRP A CA 1
ATOM 681 C C . TRP A 1 88 ? 5.084 -1.082 -1.791 1.00 92.75 88 TRP A C 1
ATOM 683 O O . TRP A 1 88 ? 6.167 -0.814 -1.277 1.00 92.75 88 TRP A O 1
ATOM 693 N N . LEU A 1 89 ? 3.950 -0.485 -1.444 1.00 93.62 89 LEU A N 1
ATOM 694 C CA . LEU A 1 89 ? 3.801 0.454 -0.343 1.00 93.62 89 LEU A CA 1
ATOM 695 C C . LEU A 1 89 ? 3.083 -0.237 0.811 1.00 93.62 89 LEU A C 1
ATOM 697 O O . LEU A 1 89 ? 1.960 -0.711 0.645 1.00 93.62 89 LEU A O 1
ATOM 701 N N . VAL A 1 90 ? 3.701 -0.240 1.988 1.00 92.88 90 VAL A N 1
ATOM 702 C CA . VAL A 1 90 ? 3.094 -0.717 3.231 1.00 92.88 90 VAL A CA 1
ATOM 703 C C . VAL A 1 90 ? 2.669 0.481 4.065 1.00 92.88 90 VAL A C 1
ATOM 705 O O . VAL A 1 90 ? 3.470 1.374 4.355 1.00 92.88 90 VAL A O 1
ATOM 708 N N . PHE A 1 91 ? 1.408 0.501 4.480 1.00 92.31 91 PHE A N 1
ATOM 709 C CA . PHE A 1 91 ? 0.866 1.562 5.318 1.00 92.31 91 PHE A CA 1
ATOM 710 C C . PHE A 1 91 ? -0.162 1.027 6.313 1.00 92.31 91 PHE A C 1
ATOM 712 O O . PHE A 1 91 ? -0.847 0.038 6.060 1.00 92.31 91 PHE A O 1
ATOM 719 N N . ALA A 1 92 ? -0.280 1.707 7.449 1.00 90.56 92 ALA A N 1
ATOM 720 C CA . ALA A 1 92 ? -1.318 1.463 8.439 1.00 90.56 92 ALA A CA 1
ATOM 721 C C . ALA A 1 92 ? -2.415 2.519 8.334 1.00 90.56 92 ALA A C 1
ATOM 723 O O . ALA A 1 92 ? -2.124 3.712 8.253 1.00 90.56 92 ALA A O 1
ATOM 724 N N . VAL A 1 93 ? -3.669 2.080 8.390 1.00 88.31 93 VAL A N 1
ATOM 725 C CA . VAL A 1 93 ? -4.841 2.932 8.600 1.00 88.31 93 VAL A CA 1
ATOM 726 C C . VAL A 1 93 ? -5.276 2.772 10.046 1.00 88.31 93 VAL A C 1
ATOM 728 O O . VAL A 1 93 ? -5.815 1.733 10.425 1.00 88.31 93 VAL A O 1
ATOM 731 N N . VAL A 1 94 ? -5.035 3.806 10.845 1.00 84.69 94 VAL A N 1
ATOM 732 C CA . VAL A 1 94 ? -5.407 3.856 12.258 1.00 84.69 94 VAL A CA 1
ATOM 733 C C . VAL A 1 94 ? -6.730 4.587 12.389 1.00 84.69 94 VAL A C 1
ATOM 735 O O . VAL A 1 94 ? -6.849 5.745 11.986 1.00 84.69 94 VAL A O 1
ATOM 738 N N . ARG A 1 95 ? -7.720 3.912 12.959 1.00 76.88 95 ARG A N 1
ATOM 739 C CA . ARG A 1 95 ? -9.037 4.452 13.274 1.00 76.88 95 ARG A CA 1
ATOM 740 C C . ARG A 1 95 ? -9.016 4.909 14.724 1.00 76.88 95 ARG A C 1
ATOM 742 O O . ARG A 1 95 ? -9.156 4.097 15.634 1.00 76.88 95 ARG A O 1
ATOM 749 N N . ALA A 1 96 ? -8.847 6.209 14.945 1.00 63.94 96 ALA A N 1
ATOM 750 C CA . ALA A 1 96 ? -9.033 6.769 16.274 1.00 63.94 96 ALA A CA 1
ATOM 751 C C . ALA A 1 96 ? -10.534 6.773 16.595 1.00 63.94 96 ALA A C 1
ATOM 753 O O . ALA A 1 96 ? -11.262 7.656 16.147 1.00 63.94 96 ALA A O 1
ATOM 754 N N . LEU A 1 97 ? -11.010 5.775 17.338 1.00 54.91 97 LEU A N 1
ATOM 755 C CA . LEU A 1 97 ? -12.306 5.841 18.009 1.00 54.91 97 LEU A CA 1
ATOM 75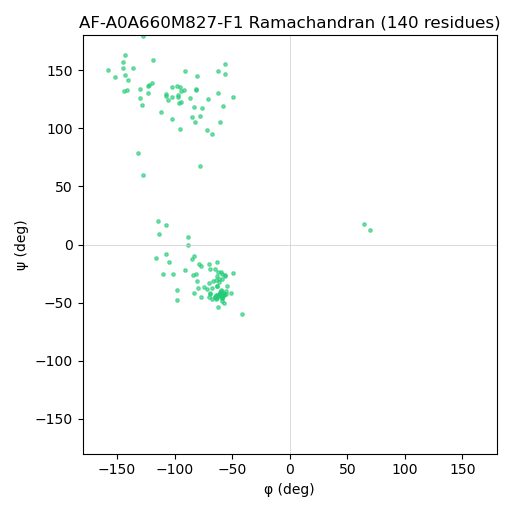6 C C . LEU A 1 97 ? -12.091 6.551 19.351 1.00 54.91 97 LEU A C 1
ATOM 758 O O . LEU A 1 97 ? -11.465 5.965 20.235 1.00 54.91 97 LEU A O 1
ATOM 762 N N . PRO A 1 98 ? -12.580 7.789 19.553 1.00 51.75 98 PRO A N 1
ATOM 763 C CA . PRO A 1 98 ? -12.632 8.344 20.898 1.00 51.75 98 PRO A CA 1
ATOM 764 C C . PRO A 1 98 ? -13.563 7.452 21.727 1.00 51.75 98 PRO A C 1
ATOM 766 O O . PRO A 1 98 ? -14.669 7.155 21.263 1.00 51.75 98 PRO A O 1
ATOM 769 N N . ARG A 1 99 ? -13.113 7.033 22.922 1.00 53.97 99 ARG A N 1
ATOM 770 C CA . ARG A 1 99 ? -13.784 6.040 23.791 1.00 53.97 99 ARG A CA 1
ATOM 771 C C . ARG A 1 99 ? -15.283 6.297 24.027 1.00 53.97 99 ARG A C 1
ATOM 773 O O . ARG A 1 99 ? -16.006 5.332 24.227 1.00 53.97 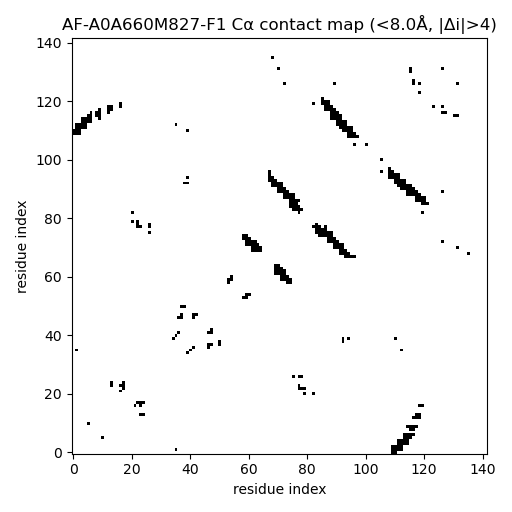99 ARG A O 1
ATOM 780 N N . ASP A 1 100 ? -15.748 7.543 23.900 1.00 53.03 100 ASP A N 1
ATOM 781 C CA . ASP A 1 100 ? -17.132 7.955 24.188 1.00 53.03 100 ASP A CA 1
ATOM 782 C C . ASP A 1 100 ? -17.938 8.444 22.966 1.00 53.03 100 ASP A C 1
ATOM 784 O O . ASP A 1 100 ? -18.928 9.164 23.104 1.00 53.03 100 ASP A O 1
ATOM 788 N N . THR A 1 101 ? -17.535 8.103 21.737 1.00 50.75 101 THR A N 1
ATOM 789 C CA . THR A 1 101 ? -18.254 8.594 20.545 1.00 50.75 101 THR A CA 1
ATOM 790 C C . THR A 1 101 ? -19.423 7.678 20.172 1.00 50.75 101 THR A C 1
ATOM 792 O O . THR A 1 101 ? -19.197 6.494 19.919 1.00 50.75 101 THR A O 1
ATOM 795 N N . PRO A 1 102 ? -20.661 8.199 20.040 1.00 52.31 102 PRO A N 1
ATOM 796 C CA . PRO A 1 102 ? -21.805 7.410 19.596 1.00 52.31 102 PRO A CA 1
ATOM 797 C C . PRO A 1 102 ? -21.546 6.747 18.231 1.00 52.31 102 PRO A C 1
ATOM 799 O O . PRO A 1 102 ? -20.915 7.369 17.366 1.00 52.31 102 PRO A O 1
ATOM 802 N N . PRO A 1 103 ? -22.087 5.541 17.973 1.00 53.78 103 PRO A N 1
ATOM 803 C CA . PRO A 1 103 ? -21.850 4.793 16.733 1.00 53.78 103 PRO A CA 1
ATOM 804 C C . PRO A 1 103 ? -22.215 5.581 15.462 1.00 53.78 103 PRO A C 1
ATOM 806 O O . PRO A 1 103 ? -21.589 5.400 14.421 1.00 53.78 103 PRO A O 1
ATOM 809 N N . SER A 1 104 ? -23.148 6.535 15.554 1.00 50.69 104 SER A N 1
ATOM 810 C CA . SER A 1 104 ? -23.537 7.427 14.451 1.00 50.69 104 SER A CA 1
ATOM 811 C C . SER A 1 104 ? -22.462 8.448 14.039 1.00 50.69 104 SER A C 1
ATOM 813 O O . SER A 1 104 ? -22.502 8.955 12.920 1.00 50.69 104 SER A O 1
ATOM 815 N N . ARG A 1 105 ? -21.487 8.756 14.909 1.00 45.81 105 ARG A N 1
ATOM 816 C CA . ARG A 1 105 ? -20.358 9.669 14.630 1.00 45.81 105 ARG A CA 1
ATOM 817 C C . ARG A 1 105 ? -19.015 8.951 14.467 1.00 45.81 105 ARG A C 1
ATOM 819 O O . ARG A 1 105 ? -18.065 9.581 14.006 1.00 45.81 105 ARG A O 1
ATOM 826 N N . ALA A 1 106 ? -18.944 7.647 14.749 1.00 48.12 106 ALA A N 1
ATOM 827 C CA . ALA A 1 106 ? -17.756 6.814 14.524 1.00 48.12 106 ALA A CA 1
ATOM 828 C C . ALA A 1 106 ? -17.303 6.791 13.049 1.00 48.12 106 ALA A C 1
ATOM 830 O O . ALA A 1 106 ? -16.117 6.641 12.768 1.00 48.12 106 ALA A O 1
ATOM 831 N N . ALA A 1 107 ? -18.219 7.041 12.105 1.00 46.00 107 ALA A N 1
ATOM 832 C CA . ALA A 1 107 ? -17.901 7.209 10.685 1.00 46.00 107 ALA A CA 1
ATOM 833 C C . ALA A 1 107 ? -16.995 8.426 10.383 1.00 46.00 107 ALA A C 1
ATOM 835 O O . ALA A 1 107 ? -16.428 8.505 9.300 1.00 46.00 107 ALA A O 1
ATOM 836 N N . ARG A 1 108 ? -16.845 9.369 11.329 1.00 46.78 108 ARG A N 1
ATOM 837 C CA . ARG A 1 108 ? -15.952 10.543 11.239 1.00 46.78 108 ARG A CA 1
ATOM 838 C C . ARG A 1 108 ? -14.722 10.435 12.148 1.00 46.78 108 ARG A C 1
ATOM 840 O O . ARG A 1 108 ? -14.090 11.454 12.430 1.00 46.78 108 ARG A O 1
ATOM 847 N N . ALA A 1 109 ? -14.399 9.234 12.631 1.00 52.19 109 ALA A N 1
ATOM 848 C CA . ALA A 1 109 ? -13.149 8.968 13.334 1.00 52.19 109 ALA A CA 1
ATOM 849 C C . ALA A 1 109 ? -11.975 9.525 12.516 1.00 52.19 109 ALA A C 1
ATOM 851 O O . ALA A 1 109 ? -11.851 9.236 11.323 1.00 52.19 109 ALA A O 1
ATOM 852 N N . ALA A 1 110 ? -11.134 10.353 13.142 1.00 54.00 110 ALA A N 1
ATOM 853 C CA . ALA A 1 110 ? -9.938 10.870 12.496 1.00 54.00 110 ALA A CA 1
ATOM 854 C C . ALA A 1 110 ? -9.057 9.676 12.129 1.00 54.00 110 ALA A C 1
ATOM 856 O O . ALA A 1 110 ? -8.459 9.030 12.991 1.00 54.00 110 ALA A O 1
ATOM 857 N N . SER A 1 111 ? -9.031 9.347 10.844 1.00 71.38 111 SER A N 1
ATOM 858 C CA . SER A 1 111 ? -8.176 8.285 10.358 1.00 71.38 111 SER A CA 1
ATOM 859 C C . SER A 1 111 ? -6.771 8.856 10.190 1.00 71.38 111 SER A C 1
ATOM 861 O O . SER A 1 111 ? -6.578 9.954 9.666 1.00 71.38 111 SER A O 1
ATOM 863 N N . THR A 1 112 ? -5.772 8.141 10.692 1.00 84.94 112 THR A N 1
ATOM 864 C CA . THR A 1 112 ? -4.363 8.460 10.440 1.00 84.94 112 THR A CA 1
ATOM 865 C C . THR A 1 112 ? -3.819 7.408 9.491 1.00 84.94 112 THR A C 1
ATOM 867 O O . THR A 1 112 ? -3.993 6.217 9.740 1.00 84.94 112 THR A O 1
ATOM 870 N N . ILE A 1 113 ? -3.163 7.832 8.409 1.00 88.44 113 ILE A N 1
ATOM 871 C CA . ILE A 1 113 ? -2.357 6.928 7.585 1.00 88.44 113 ILE A CA 1
ATOM 872 C C . ILE A 1 113 ? -0.906 7.067 8.018 1.00 88.44 113 ILE A C 1
ATOM 874 O O . ILE A 1 113 ? -0.356 8.168 8.043 1.00 88.44 113 ILE A O 1
ATOM 878 N N . ILE A 1 114 ? -0.278 5.942 8.334 1.00 90.25 114 ILE A N 1
ATOM 879 C CA . ILE A 1 114 ? 1.145 5.868 8.648 1.00 90.25 114 ILE A CA 1
ATOM 880 C C . ILE A 1 114 ? 1.814 5.108 7.512 1.00 90.25 114 ILE A C 1
ATOM 882 O O . ILE A 1 114 ? 1.529 3.930 7.318 1.00 90.25 114 ILE A O 1
ATOM 886 N N . LEU A 1 115 ? 2.680 5.775 6.753 1.00 92.31 115 LEU A N 1
ATOM 887 C CA . LEU A 1 115 ? 3.513 5.127 5.741 1.00 92.31 115 LEU A CA 1
ATOM 888 C C . LEU A 1 115 ? 4.647 4.392 6.460 1.00 92.31 115 LEU A C 1
ATOM 890 O O . LEU A 1 115 ? 5.418 5.018 7.184 1.00 92.31 115 LEU A O 1
ATOM 894 N N . ILE A 1 116 ? 4.700 3.070 6.324 1.00 90.75 116 ILE A N 1
ATOM 895 C CA . ILE A 1 116 ? 5.587 2.203 7.112 1.00 90.75 116 ILE A CA 1
ATOM 896 C C . ILE A 1 116 ? 6.853 1.872 6.333 1.00 90.75 116 ILE A C 1
ATOM 898 O O . ILE A 1 116 ? 7.960 1.945 6.867 1.00 90.75 116 ILE A O 1
ATOM 902 N N . GLU A 1 117 ? 6.674 1.472 5.081 1.00 91.88 117 GLU A N 1
ATOM 903 C CA . GLU A 1 117 ? 7.746 0.955 4.244 1.00 91.88 117 GLU A CA 1
ATOM 904 C C . GLU A 1 117 ? 7.374 1.096 2.769 1.00 91.88 117 GLU A C 1
ATOM 906 O O . GLU A 1 117 ? 6.198 1.018 2.404 1.00 91.88 117 GLU A O 1
ATOM 911 N N . VAL A 1 118 ? 8.383 1.263 1.919 1.00 92.12 11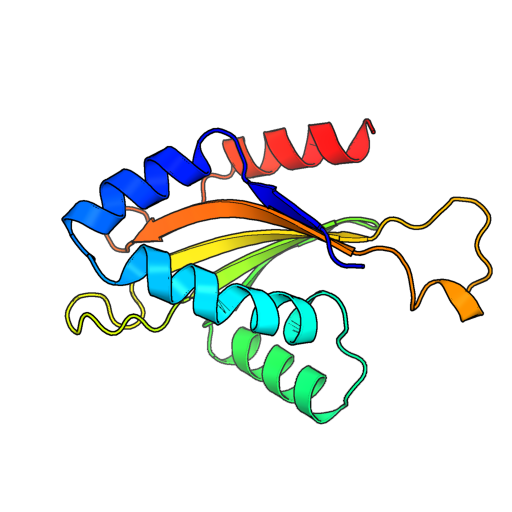8 VAL A N 1
ATOM 912 C CA . VAL A 1 118 ? 8.267 1.075 0.475 1.00 92.12 118 VAL A CA 1
ATOM 913 C C . VAL A 1 118 ? 9.407 0.175 0.000 1.00 92.12 118 VAL A C 1
ATOM 915 O O . VAL A 1 118 ? 10.550 0.363 0.400 1.00 92.12 118 VAL A O 1
ATOM 918 N N . TYR A 1 119 ? 9.107 -0.826 -0.823 1.00 90.44 119 TYR A N 1
ATOM 919 C CA . TYR A 1 119 ? 10.100 -1.772 -1.345 1.00 90.44 119 TYR A CA 1
ATOM 920 C C . TYR A 1 119 ? 9.793 -2.150 -2.795 1.00 90.44 119 TYR A C 1
ATOM 922 O O . TYR A 1 119 ?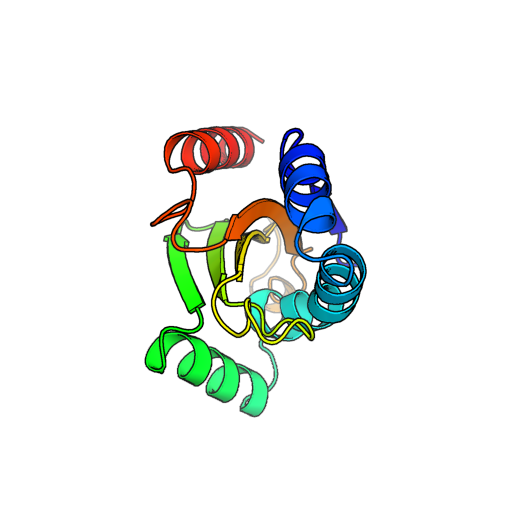 8.682 -1.931 -3.278 1.00 90.44 119 TYR A O 1
ATOM 930 N N . ALA A 1 120 ? 10.774 -2.716 -3.498 1.00 87.62 120 ALA A N 1
ATOM 931 C CA . ALA A 1 120 ? 10.594 -3.257 -4.840 1.00 87.62 120 ALA A CA 1
ATOM 932 C C . ALA A 1 120 ? 10.917 -4.759 -4.871 1.00 87.62 120 ALA A C 1
ATOM 934 O O . ALA A 1 120 ? 11.886 -5.210 -4.264 1.00 87.62 120 ALA A O 1
ATOM 935 N N . THR A 1 121 ? 10.121 -5.542 -5.593 1.00 83.38 121 THR A N 1
ATOM 936 C CA . THR A 1 121 ? 10.451 -6.927 -5.944 1.00 83.38 121 THR A CA 1
ATOM 937 C C . THR A 1 121 ? 11.411 -6.948 -7.142 1.00 83.38 121 THR A C 1
ATOM 939 O O . THR A 1 121 ? 11.257 -6.113 -8.037 1.00 83.38 121 THR A O 1
ATOM 942 N N . PRO A 1 122 ? 12.359 -7.901 -7.218 1.00 67.88 122 PRO A N 1
ATOM 943 C CA . PRO A 1 122 ? 12.528 -9.050 -6.324 1.00 67.88 122 PRO A CA 1
ATOM 944 C C . PRO A 1 122 ? 13.399 -8.774 -5.090 1.00 67.88 122 PRO A C 1
ATOM 946 O O . PRO A 1 122 ? 13.566 -9.681 -4.283 1.00 67.88 122 PRO A O 1
ATOM 949 N N . ASP A 1 123 ? 13.935 -7.559 -4.924 1.00 68.81 123 ASP A N 1
ATOM 950 C CA . ASP A 1 123 ? 14.886 -7.234 -3.844 1.00 68.81 123 ASP A CA 1
ATOM 951 C C . ASP A 1 123 ? 14.328 -7.552 -2.448 1.00 68.81 123 ASP A C 1
ATOM 953 O O . ASP A 1 123 ? 15.078 -7.855 -1.520 1.00 68.81 123 ASP A O 1
ATOM 957 N N . LYS A 1 124 ? 12.997 -7.522 -2.309 1.00 69.19 124 LYS A N 1
ATOM 958 C CA . LYS A 1 124 ? 12.278 -7.963 -1.119 1.00 69.19 124 LYS A CA 1
ATOM 959 C C . LYS A 1 124 ? 10.948 -8.624 -1.487 1.00 69.19 124 LYS A C 1
ATOM 961 O O . LYS A 1 124 ? 10.184 -8.074 -2.275 1.00 69.19 124 LYS A O 1
ATOM 966 N N . ALA A 1 125 ? 10.674 -9.795 -0.907 1.00 60.97 125 ALA A N 1
ATOM 967 C CA . ALA A 1 125 ? 9.466 -10.575 -1.195 1.00 60.97 125 ALA A CA 1
ATOM 968 C C . ALA A 1 125 ? 8.216 -10.065 -0.452 1.00 60.97 125 ALA A C 1
ATOM 970 O O . ALA A 1 125 ? 7.128 -10.063 -1.024 1.00 60.97 125 ALA A O 1
ATOM 971 N N . HIS A 1 126 ? 8.369 -9.617 0.799 1.00 68.31 126 HIS A N 1
ATOM 972 C CA . HIS A 1 126 ? 7.281 -9.150 1.667 1.00 68.31 126 HIS A CA 1
ATOM 973 C C . HIS A 1 126 ? 7.746 -8.000 2.561 1.00 68.31 126 HIS A C 1
ATOM 975 O O . HIS A 1 126 ? 8.940 -7.890 2.829 1.00 68.31 126 HIS A O 1
ATOM 981 N N . GLY A 1 127 ? 6.813 -7.177 3.052 1.00 69.75 127 GLY A N 1
ATOM 982 C CA . GLY A 1 127 ? 7.116 -6.104 4.008 1.00 69.75 127 GLY A CA 1
ATOM 983 C C . GLY A 1 127 ? 7.821 -6.613 5.274 1.00 69.75 127 GLY A C 1
ATOM 984 O O . GLY A 1 127 ? 7.704 -7.779 5.646 1.00 69.75 127 GLY A O 1
ATOM 985 N N . ASP A 1 128 ? 8.577 -5.744 5.942 1.00 79.69 128 ASP A N 1
ATOM 986 C CA . ASP A 1 128 ? 9.304 -6.058 7.172 1.00 79.69 128 ASP A CA 1
ATOM 987 C C . ASP A 1 128 ? 8.335 -6.325 8.334 1.00 79.69 128 ASP A C 1
ATOM 989 O O . ASP A 1 128 ? 7.897 -5.409 9.037 1.00 79.69 128 ASP A O 1
ATOM 993 N N . GLU A 1 129 ? 8.024 -7.599 8.570 1.00 80.50 129 GLU A N 1
ATOM 994 C CA . GLU A 1 129 ? 7.128 -8.035 9.647 1.00 80.50 129 GLU A CA 1
ATOM 995 C C . GLU A 1 129 ? 7.563 -7.525 11.027 1.00 80.50 129 GLU A C 1
ATOM 997 O O . GLU A 1 129 ? 6.723 -7.170 11.858 1.00 80.50 129 GLU A O 1
ATOM 1002 N N . ARG A 1 130 ? 8.876 -7.429 11.287 1.00 83.06 130 ARG A N 1
ATOM 1003 C CA . ARG A 1 130 ? 9.392 -6.933 12.572 1.00 83.06 130 ARG A CA 1
ATOM 1004 C C . ARG A 1 130 ? 9.115 -5.445 12.715 1.00 83.06 130 ARG A C 1
ATOM 1006 O O . ARG A 1 130 ? 8.725 -4.999 13.796 1.00 83.06 130 ARG A O 1
ATOM 1013 N N . ARG A 1 131 ? 9.306 -4.660 11.652 1.00 82.25 131 ARG A N 1
ATOM 1014 C CA . ARG A 1 131 ? 8.969 -3.229 11.652 1.00 82.25 131 ARG A CA 1
ATOM 1015 C C . ARG A 1 131 ? 7.465 -3.019 11.805 1.00 82.25 131 ARG A C 1
ATOM 1017 O O . ARG A 1 131 ? 7.073 -2.211 12.645 1.00 82.25 131 ARG A O 1
ATOM 1024 N N . ILE A 1 132 ? 6.648 -3.775 11.073 1.00 83.25 132 ILE A N 1
ATOM 1025 C CA . ILE A 1 132 ? 5.184 -3.719 11.174 1.00 83.25 132 ILE A CA 1
ATOM 1026 C C . ILE A 1 132 ? 4.749 -4.004 12.614 1.00 83.25 132 ILE A C 1
ATOM 1028 O O . ILE A 1 132 ? 4.067 -3.175 13.212 1.00 83.25 132 ILE A O 1
ATOM 1032 N N . LYS A 1 133 ? 5.235 -5.093 13.221 1.00 84.12 133 LYS A N 1
ATOM 1033 C CA . LYS A 1 133 ? 4.923 -5.446 14.613 1.00 84.12 133 LYS A CA 1
ATOM 1034 C C . LYS A 1 133 ? 5.346 -4.360 15.608 1.00 84.12 133 LYS A C 1
ATOM 1036 O O . LYS A 1 133 ? 4.573 -4.015 16.495 1.00 84.12 133 LYS A O 1
ATOM 1041 N N . ARG A 1 134 ? 6.542 -3.772 15.452 1.00 84.81 134 ARG A N 1
ATOM 1042 C CA . ARG A 1 134 ? 7.006 -2.661 16.312 1.00 84.81 134 ARG A CA 1
ATOM 1043 C C . ARG A 1 134 ? 6.091 -1.440 16.227 1.00 84.81 134 ARG A C 1
ATOM 1045 O O . ARG A 1 134 ? 5.832 -0.810 17.247 1.00 84.81 134 ARG A O 1
ATOM 1052 N N . ILE A 1 135 ? 5.639 -1.083 15.026 1.00 81.50 135 ILE A N 1
ATOM 1053 C CA . ILE A 1 135 ? 4.731 0.053 14.828 1.00 81.50 135 ILE A CA 1
ATOM 1054 C C . ILE A 1 135 ? 3.359 -0.262 15.418 1.00 81.50 135 ILE A C 1
ATOM 1056 O O . ILE A 1 135 ? 2.805 0.582 16.109 1.00 81.50 135 ILE A O 1
ATOM 1060 N N . MET A 1 136 ? 2.849 -1.474 15.208 1.00 79.62 136 MET A N 1
ATOM 1061 C CA . MET A 1 136 ? 1.572 -1.911 15.771 1.00 79.62 136 MET A CA 1
ATOM 1062 C C . MET A 1 136 ? 1.563 -1.840 17.298 1.00 79.62 136 MET A C 1
ATOM 1064 O O . MET A 1 136 ? 0.678 -1.199 17.850 1.00 79.62 136 MET A O 1
ATOM 1068 N N . ASN A 1 137 ? 2.586 -2.376 17.970 1.00 81.75 137 ASN A N 1
ATOM 1069 C CA . ASN A 1 137 ? 2.683 -2.303 19.431 1.00 81.75 137 ASN A CA 1
ATOM 1070 C C . ASN A 1 137 ? 2.663 -0.849 19.936 1.00 81.75 137 ASN A C 1
ATOM 1072 O O . ASN A 1 137 ? 1.929 -0.523 20.861 1.00 81.75 137 ASN A O 1
ATOM 1076 N N . LYS A 1 138 ? 3.400 0.057 19.275 1.00 78.81 138 LYS A N 1
ATOM 1077 C CA . LYS A 1 138 ? 3.398 1.490 19.624 1.00 78.81 138 LYS A CA 1
ATOM 1078 C C . LYS A 1 138 ? 2.039 2.167 19.437 1.00 78.81 138 LYS A C 1
ATOM 1080 O O . LYS A 1 138 ? 1.791 3.190 20.062 1.00 78.81 138 LYS A O 1
ATOM 1085 N N . LEU A 1 139 ? 1.208 1.663 18.526 1.00 71.88 139 LEU A N 1
ATOM 1086 C CA . LEU A 1 139 ? -0.128 2.199 18.267 1.00 71.88 139 LEU A CA 1
ATOM 1087 C C . LEU A 1 139 ? -1.176 1.645 19.231 1.00 71.88 139 LEU A C 1
ATOM 1089 O O . LEU A 1 139 ? -2.177 2.312 19.447 1.00 71.88 139 LEU A O 1
ATOM 1093 N N . GLU A 1 140 ? -0.959 0.453 19.786 1.00 65.56 140 GLU A N 1
ATOM 1094 C CA . GLU A 1 140 ? -1.836 -0.153 20.796 1.00 65.56 140 GLU A CA 1
ATOM 1095 C C . GLU A 1 140 ? -1.569 0.388 22.213 1.00 65.56 140 GLU A C 1
ATOM 1097 O O . GLU A 1 140 ? -2.466 0.373 23.051 1.00 65.56 140 GLU A O 1
ATOM 1102 N N . GLU A 1 141 ? -0.356 0.882 22.481 1.00 59.22 141 GLU A N 1
ATOM 1103 C CA . GLU A 1 141 ? 0.038 1.490 23.764 1.00 59.22 141 GLU A CA 1
ATOM 1104 C C . GLU A 1 141 ? -0.359 2.978 23.913 1.00 59.22 141 GLU A C 1
ATOM 1106 O O . GLU A 1 141 ? -0.219 3.531 25.005 1.00 59.22 141 GLU A O 1
ATOM 1111 N N . ALA A 1 142 ? -0.821 3.630 22.837 1.00 54.69 142 ALA A N 1
ATOM 1112 C CA . ALA A 1 142 ? -1.136 5.066 22.774 1.00 54.69 142 ALA A CA 1
ATOM 1113 C C . ALA A 1 142 ? -2.634 5.365 22.949 1.00 54.69 142 ALA A C 1
ATOM 1115 O O . ALA A 1 142 ? -2.948 6.409 23.568 1.00 54.69 142 ALA A O 1
#

Solvent-accessible surface area (backbone atoms only — not comparable to full-atom values): 8032 Å² total; per-residue (Å²): 118,79,44,82,48,68,37,87,60,21,61,55,38,45,56,61,48,30,76,81,37,74,59,48,67,61,50,51,63,67,42,49,69,52,49,41,46,48,73,65,53,58,80,48,70,71,40,45,52,52,46,50,48,34,45,76,72,66,40,28,47,78,79,46,77,59,100,46,37,38,29,35,38,34,51,38,82,47,93,51,73,97,41,50,70,28,29,36,40,32,32,33,43,33,48,48,70,63,96,85,58,56,78,89,54,50,86,68,36,50,36,33,40,34,40,53,41,47,51,43,54,81,88,46,92,68,81,62,63,68,61,52,50,55,52,49,54,59,61,74,77,108

Secondary structure (DSSP, 8-state):
--EEEE-TTHHHHHHHHHTT-TTHHHHHHHHHHHHIIIII---SHHHHHHHHHHHHTTSEEEEEE-SSEEEEEEEE--SSGGGTTTEEEEEEEEE---TT--TTTGGG--EEEEEEEEEETTT-SS--HHHHHHHHHHHH--